Protein AF-A0A533WE68-F1 (afdb_monomer)

Solvent-accessible surface area (backbone atoms only — not comparable to full-atom values): 5763 Å² total; per-residue (Å²): 82,59,66,57,9,50,52,21,48,78,66,69,37,19,30,59,4,29,39,28,11,38,52,33,35,52,53,38,48,34,52,50,15,30,71,80,67,76,41,65,73,85,74,58,80,75,56,46,55,65,62,43,52,89,78,42,56,73,67,58,40,53,51,48,49,56,40,48,55,65,33,57,73,46,42,59,48,38,71,72,43,92,66,80,51,47,68,68,54,15,52,49,28,38,51,35,23,50,52,47,42,53,55,44,56,72,74,47,137

Structure (mmCIF, N/CA/C/O backbone):
data_AF-A0A533WE68-F1
#
_entry.id   AF-A0A533WE68-F1
#
loop_
_atom_site.group_PDB
_atom_site.id
_atom_site.type_symbol
_atom_site.lab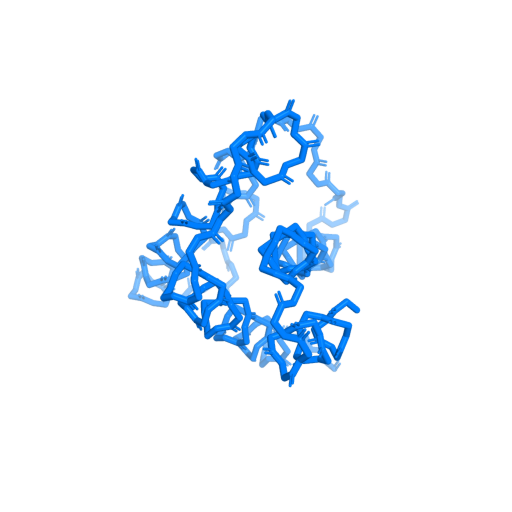el_atom_id
_atom_site.label_alt_id
_atom_site.label_comp_id
_atom_site.label_asym_id
_atom_site.label_entity_id
_atom_site.label_seq_id
_atom_site.pdbx_PDB_ins_code
_atom_site.Cartn_x
_atom_site.Cartn_y
_atom_site.Cartn_z
_atom_site.occupancy
_atom_site.B_iso_or_equiv
_atom_site.au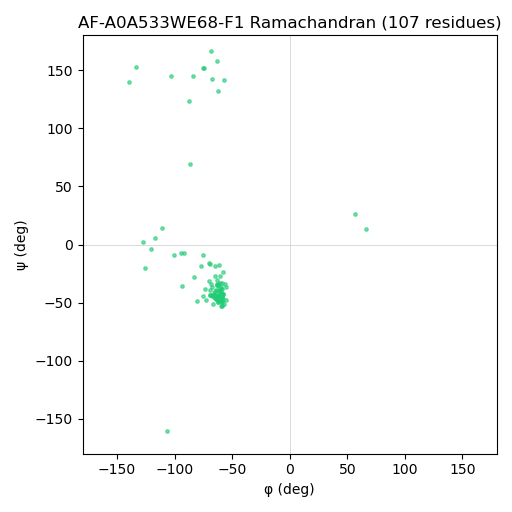th_seq_id
_atom_site.auth_comp_id
_atom_site.auth_asym_id
_atom_site.auth_atom_id
_atom_site.pdbx_PDB_model_num
ATOM 1 N N . MET A 1 1 ? -2.428 -9.066 -2.706 1.00 89.94 1 MET A N 1
ATOM 2 C CA . MET A 1 1 ? -1.672 -7.962 -3.346 1.00 89.94 1 MET A CA 1
ATOM 3 C C . MET A 1 1 ? -0.231 -7.869 -2.848 1.00 89.94 1 MET A C 1
ATOM 5 O O . MET A 1 1 ? 0.652 -7.803 -3.691 1.00 89.94 1 MET A O 1
ATOM 9 N N . LEU A 1 2 ? 0.053 -7.917 -1.535 1.00 97.31 2 LEU A N 1
ATOM 10 C CA . LEU A 1 2 ? 1.442 -7.804 -1.052 1.00 97.31 2 LEU A CA 1
ATOM 11 C C . LEU A 1 2 ? 2.385 -8.898 -1.590 1.00 97.31 2 LEU A C 1
ATOM 13 O O . LEU A 1 2 ? 3.525 -8.599 -1.934 1.00 97.31 2 LEU A O 1
ATOM 17 N N . ASP A 1 3 ? 1.913 -10.139 -1.713 1.00 98.12 3 ASP A N 1
ATOM 18 C CA . ASP A 1 3 ? 2.727 -11.241 -2.252 1.00 98.12 3 ASP A CA 1
ATOM 19 C C . ASP A 1 3 ? 3.037 -11.055 -3.740 1.00 98.12 3 ASP A C 1
ATOM 21 O O . ASP A 1 3 ? 4.156 -11.310 -4.177 1.00 98.12 3 ASP A O 1
ATOM 25 N N . VAL A 1 4 ? 2.081 -10.509 -4.501 1.00 97.88 4 VAL A N 1
ATOM 26 C CA . VAL A 1 4 ? 2.276 -10.131 -5.910 1.00 97.88 4 VAL A CA 1
ATOM 27 C C . VAL A 1 4 ? 3.318 -9.021 -6.020 1.00 97.88 4 VAL A C 1
ATOM 29 O O . VAL A 1 4 ? 4.248 -9.133 -6.815 1.00 97.88 4 VAL A O 1
ATOM 32 N N . ALA A 1 5 ? 3.223 -7.989 -5.175 1.00 98.06 5 ALA A N 1
ATOM 33 C CA . ALA A 1 5 ? 4.224 -6.927 -5.123 1.00 98.06 5 ALA A CA 1
ATOM 34 C C . ALA A 1 5 ? 5.623 -7.484 -4.811 1.00 98.06 5 ALA A C 1
ATOM 36 O O . ALA A 1 5 ? 6.601 -7.110 -5.454 1.00 98.06 5 ALA A O 1
ATOM 37 N N . ARG A 1 6 ? 5.719 -8.424 -3.864 1.00 98.62 6 ARG A N 1
ATOM 38 C CA . ARG A 1 6 ? 6.980 -9.076 -3.485 1.00 98.62 6 ARG A CA 1
ATOM 39 C C . ARG A 1 6 ? 7.569 -9.905 -4.618 1.00 98.62 6 ARG A C 1
ATOM 41 O O . ARG A 1 6 ? 8.755 -9.782 -4.909 1.00 98.62 6 ARG A O 1
ATOM 48 N N . TYR A 1 7 ? 6.742 -10.709 -5.276 1.00 98.50 7 TYR A N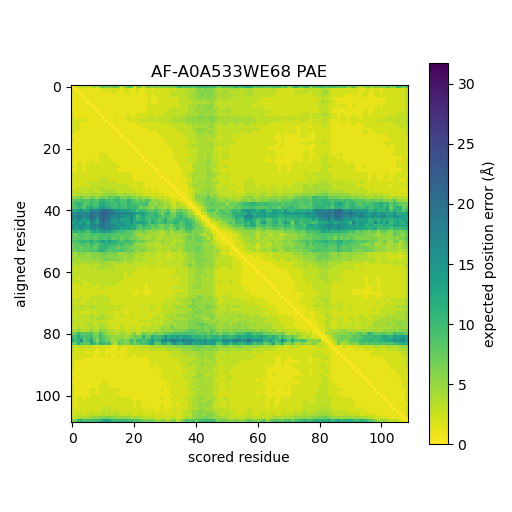 1
ATOM 49 C CA . TYR A 1 7 ? 7.149 -11.469 -6.452 1.00 98.50 7 TYR A CA 1
ATOM 50 C C . TYR A 1 7 ? 7.652 -10.547 -7.572 1.00 98.50 7 TYR A C 1
ATOM 52 O O . TYR A 1 7 ? 8.706 -10.795 -8.158 1.00 98.50 7 TYR A O 1
ATOM 60 N N . ALA A 1 8 ? 6.942 -9.448 -7.831 1.00 97.94 8 ALA A N 1
ATOM 61 C CA . ALA A 1 8 ? 7.313 -8.475 -8.850 1.00 97.94 8 ALA A CA 1
ATOM 62 C C . ALA A 1 8 ? 8.651 -7.776 -8.541 1.00 97.94 8 ALA A C 1
ATOM 64 O O . ALA A 1 8 ? 9.466 -7.617 -9.447 1.00 97.94 8 ALA A O 1
ATOM 65 N N . VAL A 1 9 ? 8.931 -7.432 -7.274 1.00 98.06 9 VAL A N 1
ATOM 66 C CA . VAL A 1 9 ? 10.262 -6.939 -6.860 1.00 98.06 9 VAL A CA 1
ATOM 67 C C . VAL A 1 9 ? 11.342 -7.986 -7.147 1.00 98.06 9 VAL A C 1
ATOM 69 O O . VAL A 1 9 ? 12.343 -7.671 -7.788 1.00 98.06 9 VAL A O 1
ATOM 72 N N . ASN A 1 10 ? 11.121 -9.239 -6.740 1.00 98.12 10 ASN A N 1
ATOM 73 C CA . ASN A 1 10 ? 12.092 -10.328 -6.906 1.00 98.12 10 ASN A CA 1
ATOM 74 C C . ASN A 1 10 ? 12.367 -10.693 -8.375 1.00 98.12 10 ASN A C 1
ATOM 76 O O . ASN A 1 10 ? 13.379 -11.319 -8.672 1.00 98.12 10 ASN A O 1
ATOM 80 N N . THR A 1 11 ? 11.478 -10.304 -9.290 1.00 97.81 11 THR A N 1
ATOM 81 C CA . THR A 1 11 ? 11.586 -10.555 -10.737 1.00 97.81 11 THR A CA 1
ATOM 82 C C . THR A 1 11 ? 11.832 -9.278 -11.549 1.00 97.81 11 THR A C 1
ATOM 84 O O . THR A 1 11 ? 11.681 -9.275 -12.772 1.00 97.81 11 THR A O 1
ATOM 87 N N . SER A 1 12 ? 1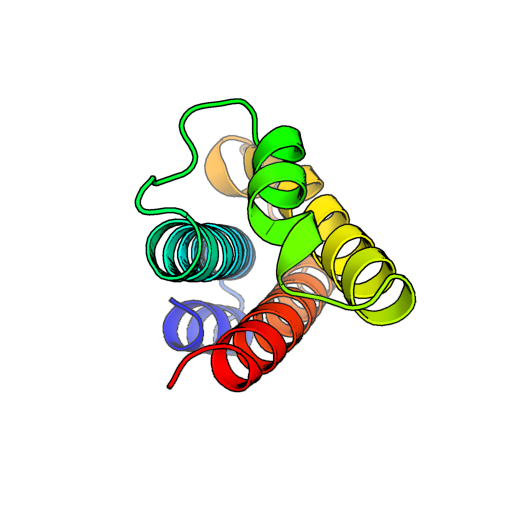2.203 -8.181 -10.877 1.00 96.62 12 SER A N 1
ATOM 88 C CA . SER A 1 12 ? 12.507 -6.875 -11.486 1.00 96.62 12 SER A CA 1
ATOM 89 C C . SER A 1 12 ? 11.369 -6.282 -12.331 1.00 96.62 12 SER A C 1
ATOM 91 O O . SER A 1 12 ? 11.593 -5.469 -13.229 1.00 96.62 12 SER A O 1
ATOM 93 N N . LYS A 1 13 ? 10.118 -6.651 -12.039 1.00 96.88 13 LYS A N 1
ATOM 94 C CA . LYS A 1 13 ? 8.910 -6.077 -12.647 1.00 96.88 13 LYS A CA 1
ATOM 95 C C . LYS A 1 13 ? 8.481 -4.836 -11.865 1.00 96.88 13 LYS A C 1
ATOM 97 O O . LYS A 1 13 ? 7.466 -4.839 -11.173 1.00 96.88 13 LYS A O 1
ATOM 102 N N . ASN A 1 14 ? 9.277 -3.772 -11.960 1.00 96.31 14 ASN A N 1
ATOM 103 C CA . ASN A 1 14 ? 9.174 -2.611 -11.070 1.00 96.31 14 ASN A CA 1
ATOM 104 C C . ASN A 1 14 ? 7.813 -1.891 -11.129 1.00 96.31 14 ASN A C 1
ATOM 106 O O . ASN A 1 14 ? 7.257 -1.601 -10.073 1.00 96.31 14 ASN A O 1
ATOM 110 N N . ASN A 1 15 ? 7.236 -1.651 -12.315 1.00 96.31 15 ASN A N 1
ATOM 111 C CA . ASN A 1 15 ? 5.919 -0.997 -12.431 1.00 96.31 15 ASN A CA 1
ATOM 112 C C . ASN A 1 15 ? 4.835 -1.840 -11.745 1.00 96.31 15 ASN A C 1
ATOM 114 O O . ASN A 1 15 ? 4.097 -1.341 -10.898 1.00 96.31 15 ASN A O 1
ATOM 118 N N . ALA A 1 16 ? 4.813 -3.149 -12.019 1.00 96.00 16 ALA A N 1
ATOM 119 C CA . ALA A 1 16 ? 3.883 -4.080 -11.383 1.00 96.00 16 ALA A CA 1
ATOM 120 C C . ALA A 1 16 ? 4.080 -4.153 -9.859 1.00 96.00 16 ALA A C 1
ATOM 122 O O . ALA A 1 16 ? 3.103 -4.244 -9.115 1.00 96.00 16 ALA A O 1
ATOM 123 N N . ALA A 1 17 ? 5.328 -4.082 -9.384 1.00 97.94 17 ALA A N 1
ATOM 124 C CA . ALA A 1 17 ? 5.648 -4.053 -7.962 1.00 97.94 17 ALA A CA 1
ATOM 125 C C . ALA A 1 17 ? 5.100 -2.798 -7.273 1.00 97.94 17 ALA A C 1
ATOM 127 O O . ALA A 1 17 ? 4.486 -2.906 -6.207 1.00 97.94 17 ALA A O 1
ATOM 128 N N . VAL A 1 18 ? 5.284 -1.623 -7.881 1.00 97.81 18 VAL A N 1
ATOM 129 C CA . VAL A 1 18 ? 4.765 -0.359 -7.346 1.00 97.81 18 VAL A CA 1
ATOM 130 C C . VAL A 1 18 ? 3.238 -0.353 -7.382 1.00 97.81 18 VAL A C 1
ATOM 132 O O . VAL A 1 18 ? 2.628 -0.158 -6.332 1.00 97.81 18 VAL A O 1
ATOM 135 N N . ALA A 1 19 ? 2.617 -0.660 -8.524 1.00 96.38 19 ALA A N 1
ATOM 136 C CA . ALA A 1 19 ? 1.159 -0.690 -8.662 1.00 96.38 19 ALA A CA 1
ATOM 137 C C . ALA A 1 19 ? 0.510 -1.667 -7.663 1.00 96.38 19 ALA A C 1
ATOM 139 O O . ALA A 1 19 ? -0.400 -1.307 -6.914 1.00 96.38 19 ALA A O 1
ATOM 140 N N . SER A 1 20 ? 1.045 -2.887 -7.544 1.00 97.94 20 SER A N 1
ATOM 141 C CA . SER A 1 20 ? 0.547 -3.876 -6.575 1.00 97.94 20 SER A CA 1
ATOM 142 C C . SER A 1 20 ? 0.727 -3.420 -5.122 1.00 97.94 20 SER A C 1
ATOM 144 O O . SER A 1 20 ? -0.109 -3.730 -4.271 1.00 97.94 20 S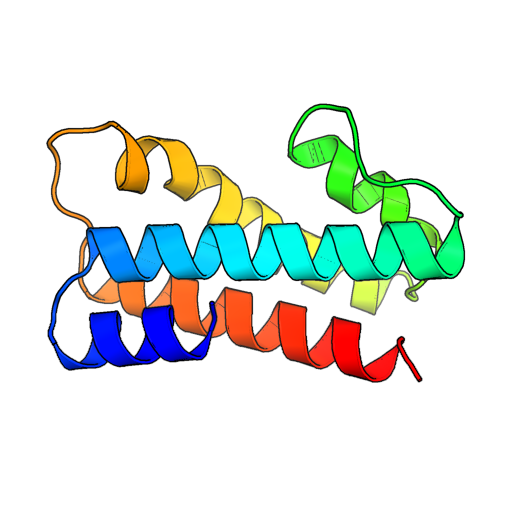ER A O 1
ATOM 146 N N . SER A 1 21 ? 1.797 -2.677 -4.818 1.00 98.44 21 SER A N 1
ATOM 147 C CA . SER A 1 21 ? 2.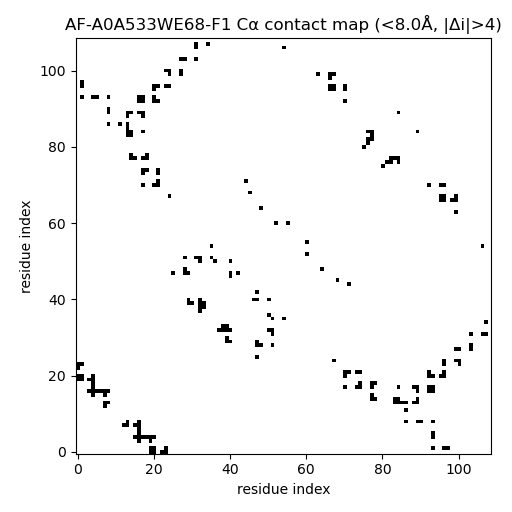031 -2.101 -3.485 1.00 98.44 21 SER A CA 1
ATOM 148 C C . SER A 1 21 ? 1.026 -0.994 -3.164 1.00 98.44 21 SER A C 1
ATOM 150 O O . SER A 1 21 ? 0.470 -0.980 -2.065 1.00 98.44 21 SER A O 1
ATOM 152 N N . VAL A 1 22 ? 0.745 -0.111 -4.128 1.00 96.12 22 VAL A N 1
ATOM 153 C CA . VAL A 1 22 ? -0.272 0.943 -4.008 1.00 96.12 22 VAL A CA 1
ATOM 154 C C . VAL A 1 22 ? -1.645 0.332 -3.748 1.00 96.12 22 VAL A C 1
ATOM 156 O O . VAL A 1 22 ? -2.280 0.655 -2.743 1.00 96.12 22 VAL A O 1
ATOM 159 N N . HIS A 1 23 ? -2.078 -0.615 -4.581 1.00 95.38 23 HIS A N 1
ATOM 160 C CA . HIS A 1 23 ? -3.367 -1.274 -4.385 1.00 95.38 23 HIS A CA 1
ATOM 161 C C . HIS A 1 23 ? -3.432 -2.073 -3.081 1.00 95.38 23 HIS A C 1
ATOM 163 O O . HIS A 1 23 ? -4.478 -2.110 -2.439 1.00 95.38 23 HIS A O 1
ATOM 169 N N . CYS A 1 24 ? -2.328 -2.689 -2.641 1.00 97.25 24 CYS A N 1
ATOM 170 C CA . CYS A 1 24 ? -2.282 -3.332 -1.330 1.00 97.25 24 CYS A CA 1
ATOM 171 C C . CYS A 1 24 ? -2.584 -2.340 -0.200 1.00 97.25 24 CYS A C 1
ATOM 173 O O . CYS A 1 24 ? -3.330 -2.677 0.717 1.00 97.25 24 CYS A O 1
ATOM 175 N N . ALA A 1 25 ? -1.999 -1.143 -0.256 1.00 95.38 25 ALA A N 1
ATOM 176 C CA . ALA A 1 25 ? -2.199 -0.122 0.761 1.00 95.38 25 ALA A CA 1
ATOM 177 C C . ALA A 1 25 ? -3.625 0.448 0.734 1.00 95.38 25 ALA A C 1
ATOM 179 O O . ALA A 1 25 ? -4.241 0.546 1.792 1.00 95.38 25 ALA A O 1
ATOM 180 N N . ILE A 1 26 ? -4.169 0.741 -0.455 1.00 92.31 26 ILE A N 1
ATOM 181 C CA . ILE A 1 26 ? -5.563 1.193 -0.620 1.00 92.31 26 ILE A CA 1
ATOM 182 C C . ILE A 1 26 ? -6.525 0.157 -0.034 1.00 92.31 26 ILE A C 1
ATOM 184 O O . ILE A 1 26 ? -7.337 0.494 0.820 1.00 92.31 26 ILE A O 1
ATOM 188 N N . ASN A 1 27 ? -6.379 -1.116 -0.413 1.00 93.06 27 ASN A N 1
ATOM 189 C CA . ASN A 1 27 ? -7.262 -2.180 0.067 1.00 93.06 27 ASN A CA 1
ATOM 190 C C . ASN A 1 27 ? -7.166 -2.380 1.588 1.00 93.06 27 ASN A C 1
ATOM 192 O O . ASN A 1 27 ? -8.163 -2.705 2.225 1.00 93.06 27 ASN A O 1
ATOM 196 N N . ALA A 1 28 ? -5.979 -2.204 2.178 1.00 93.88 28 ALA A N 1
ATOM 197 C CA . ALA A 1 28 ? -5.802 -2.306 3.624 1.00 93.88 28 ALA A CA 1
ATOM 198 C C . ALA A 1 28 ? -6.517 -1.163 4.366 1.00 93.88 28 ALA A C 1
ATOM 200 O O . ALA A 1 28 ? -7.199 -1.408 5.358 1.00 93.88 28 ALA A O 1
ATOM 201 N N . ILE A 1 29 ? -6.400 0.071 3.872 1.00 91.81 29 ILE A N 1
ATOM 202 C CA . ILE A 1 29 ? -7.100 1.226 4.450 1.00 91.81 29 ILE A CA 1
ATOM 203 C C . ILE A 1 29 ? -8.614 1.087 4.271 1.00 91.81 29 ILE A C 1
ATOM 205 O O . ILE A 1 29 ? -9.348 1.287 5.234 1.00 91.81 29 ILE A O 1
ATOM 209 N N . ASP A 1 30 ? -9.078 0.665 3.092 1.00 89.50 30 ASP A N 1
ATOM 210 C CA . ASP A 1 30 ? -10.499 0.409 2.830 1.00 89.50 30 ASP A CA 1
ATOM 211 C C . ASP A 1 30 ? -11.066 -0.651 3.785 1.00 89.50 30 ASP A C 1
ATOM 213 O O . ASP A 1 30 ? -12.150 -0.462 4.332 1.00 89.50 30 ASP A O 1
ATOM 217 N N . ALA A 1 31 ? -10.329 -1.738 4.041 1.00 91.69 31 ALA A N 1
ATOM 218 C CA . ALA A 1 31 ? -10.746 -2.768 4.994 1.00 91.69 31 ALA A CA 1
ATOM 219 C C . ALA A 1 31 ? -10.901 -2.208 6.416 1.00 91.69 31 ALA A C 1
ATOM 221 O O . ALA A 1 31 ? -11.887 -2.498 7.093 1.00 91.69 31 ALA A O 1
ATOM 222 N N . LEU A 1 32 ? -9.957 -1.370 6.852 1.00 90.31 32 LEU A N 1
ATOM 223 C CA . LEU A 1 32 ? -10.013 -0.723 8.158 1.00 90.31 32 LEU A CA 1
ATOM 224 C C . LEU A 1 32 ? -11.184 0.265 8.260 1.00 90.31 32 LEU A C 1
ATOM 226 O O . LEU A 1 32 ? -11.901 0.267 9.260 1.00 90.31 32 LEU A O 1
ATOM 230 N N . ALA A 1 33 ? -11.403 1.070 7.217 1.00 87.38 33 ALA A N 1
ATOM 231 C CA . ALA A 1 33 ? -12.496 2.033 7.155 1.00 87.38 33 ALA A CA 1
ATOM 232 C C . ALA A 1 33 ? -13.868 1.341 7.200 1.00 87.38 33 ALA A C 1
ATOM 234 O O . ALA A 1 33 ? -14.746 1.745 7.965 1.00 87.38 33 ALA A O 1
ATOM 235 N N . VAL A 1 34 ? -14.035 0.251 6.442 1.00 88.88 34 VAL A N 1
ATOM 236 C CA . VAL A 1 34 ? -15.259 -0.561 6.470 1.00 88.88 34 VAL A CA 1
ATOM 237 C C . VAL A 1 34 ? -15.477 -1.165 7.854 1.00 88.88 34 VAL A C 1
ATOM 239 O O . VAL A 1 34 ? -16.591 -1.089 8.366 1.00 88.88 34 VAL A O 1
ATOM 242 N N . PHE A 1 35 ? -14.434 -1.723 8.475 1.00 89.12 35 PHE A N 1
ATOM 243 C CA . PHE A 1 35 ? -14.547 -2.368 9.783 1.00 89.12 35 PHE A CA 1
ATOM 244 C C . PHE A 1 35 ? -14.965 -1.394 10.894 1.00 89.12 35 PHE A C 1
ATOM 246 O O . PHE A 1 35 ? -15.892 -1.687 11.644 1.00 89.12 35 PHE A O 1
ATOM 253 N N . TYR A 1 36 ? -14.322 -0.227 10.989 1.00 83.75 36 TYR A N 1
ATOM 254 C CA . TYR A 1 36 ? -14.593 0.729 12.068 1.00 83.75 36 TYR A CA 1
ATOM 255 C C . TYR A 1 36 ? -15.796 1.643 11.808 1.00 83.75 36 TYR A C 1
ATOM 257 O O . TYR A 1 36 ? -16.424 2.101 12.762 1.00 83.75 36 TYR A O 1
ATOM 265 N N . PHE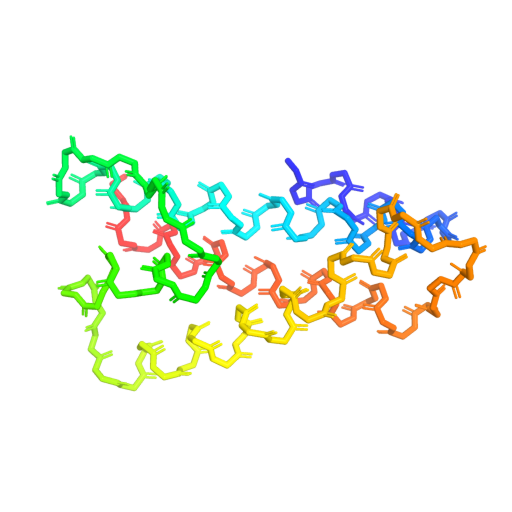 A 1 37 ? -16.117 1.935 10.544 1.00 80.50 37 PHE A N 1
ATOM 266 C CA . PHE A 1 37 ? -17.070 2.998 10.199 1.00 80.50 37 PHE A CA 1
ATOM 267 C C . PHE A 1 37 ? -18.195 2.552 9.260 1.00 80.50 37 PHE A C 1
ATOM 269 O O . PHE A 1 37 ? -19.013 3.379 8.859 1.00 80.50 37 PHE A O 1
ATOM 276 N N . GLY A 1 38 ? -18.248 1.268 8.886 1.00 81.19 38 GLY A N 1
ATOM 277 C CA . GLY A 1 38 ? -19.324 0.699 8.067 1.00 81.19 38 GLY A CA 1
ATOM 278 C C . GLY A 1 38 ? -19.382 1.235 6.635 1.00 81.19 38 GLY A C 1
ATOM 279 O O . GLY A 1 38 ? -20.376 1.033 5.940 1.00 81.19 38 GLY A O 1
ATOM 280 N N . ARG A 1 39 ? -18.338 1.932 6.175 1.00 75.12 39 ARG A N 1
ATOM 281 C CA . ARG A 1 39 ? -18.274 2.520 4.836 1.00 75.12 39 ARG A CA 1
ATOM 282 C C . ARG A 1 39 ? -16.889 2.361 4.233 1.00 75.12 39 ARG A C 1
ATOM 284 O O . ARG A 1 39 ? -15.881 2.546 4.909 1.00 75.12 39 ARG A O 1
ATOM 291 N N . ARG A 1 40 ? -16.856 2.047 2.939 1.00 72.06 40 ARG A N 1
ATOM 292 C CA . ARG A 1 40 ? -15.631 2.137 2.142 1.00 72.06 40 ARG A CA 1
ATOM 293 C C . ARG A 1 40 ? -15.339 3.601 1.855 1.00 72.06 40 ARG A C 1
ATOM 295 O O . ARG A 1 40 ? -16.263 4.411 1.754 1.00 72.06 40 ARG A O 1
ATOM 302 N N . HIS A 1 41 ? -14.068 3.923 1.670 1.00 68.44 41 HIS A N 1
ATOM 303 C CA . HIS A 1 41 ? -13.704 5.219 1.137 1.00 68.44 41 HIS A CA 1
ATOM 304 C C . HIS A 1 41 ? -14.264 5.414 -0.285 1.00 68.44 41 HIS A C 1
ATOM 306 O O . HIS A 1 41 ? -14.150 4.528 -1.137 1.00 68.44 41 HIS A O 1
ATOM 312 N N . ALA A 1 42 ? -14.891 6.565 -0.535 1.00 61.56 42 ALA A N 1
ATOM 313 C CA . ALA A 1 42 ? -15.527 6.900 -1.816 1.00 61.56 42 ALA A CA 1
ATOM 314 C C . ALA A 1 42 ? -14.952 8.167 -2.483 1.00 61.56 42 ALA A C 1
ATOM 316 O O . ALA A 1 42 ? -15.358 8.490 -3.596 1.00 61.56 42 ALA A O 1
ATOM 317 N N . GLY A 1 43 ? -14.026 8.869 -1.821 1.00 66.12 43 GLY A N 1
ATOM 318 C CA . GLY A 1 43 ? -13.458 10.143 -2.278 1.00 66.12 43 GLY A CA 1
ATOM 319 C C . GLY A 1 43 ? -12.018 10.058 -2.799 1.00 66.12 43 GLY A C 1
ATOM 320 O O . GLY A 1 43 ? -11.524 8.982 -3.151 1.00 66.12 43 GLY A O 1
ATOM 321 N N . GLY A 1 44 ? -11.317 11.195 -2.848 1.00 63.28 44 GLY A N 1
ATOM 322 C CA . GLY A 1 44 ? -9.931 11.280 -3.333 1.00 63.28 44 GLY A CA 1
ATOM 323 C C . GLY A 1 44 ? -8.941 10.487 -2.471 1.00 63.28 44 GLY A C 1
ATOM 324 O O . GLY A 1 44 ? -9.212 10.206 -1.310 1.00 63.28 44 GLY A O 1
ATOM 325 N N . HIS A 1 45 ? -7.776 10.103 -3.003 1.00 64.25 45 HIS A N 1
ATOM 326 C CA . HIS A 1 45 ? -6.829 9.252 -2.263 1.00 64.25 45 HIS A CA 1
ATOM 327 C C . HIS A 1 45 ? -6.407 9.827 -0.901 1.00 64.25 45 HIS A C 1
ATOM 329 O O . HIS A 1 45 ? -6.231 9.062 0.038 1.00 64.25 45 HIS A O 1
ATOM 335 N N . GLU A 1 46 ? -6.298 11.148 -0.762 1.00 62.25 46 GLU A N 1
ATOM 336 C CA . GLU A 1 46 ? -5.921 11.792 0.504 1.00 62.25 46 GLU A CA 1
ATOM 337 C C . GLU A 1 46 ? -6.999 11.659 1.591 1.00 62.25 46 GLU A C 1
ATOM 339 O O . GLU A 1 46 ? -6.677 11.432 2.755 1.00 62.25 46 GLU A O 1
ATOM 344 N N . GLU A 1 47 ? -8.274 11.662 1.203 1.00 67.38 47 GLU A N 1
ATOM 345 C CA . GLU A 1 47 ? -9.411 11.498 2.117 1.00 67.38 47 GLU A CA 1
ATOM 346 C C . GLU A 1 47 ? -9.509 10.069 2.697 1.00 67.38 47 GLU A C 1
ATOM 348 O O . GLU A 1 47 ? -10.160 9.850 3.721 1.00 67.38 47 GLU A O 1
ATOM 353 N N . ALA A 1 48 ? -8.828 9.084 2.092 1.00 72.56 48 ALA A N 1
ATOM 354 C CA . ALA A 1 48 ? -8.802 7.707 2.594 1.00 72.56 48 ALA A CA 1
ATOM 355 C C . ALA A 1 48 ? -8.158 7.613 3.988 1.00 72.56 48 ALA A C 1
ATOM 357 O O . ALA A 1 48 ? -8.521 6.751 4.788 1.00 72.56 48 ALA A O 1
ATOM 358 N N . LEU A 1 49 ? -7.205 8.502 4.292 1.00 79.00 49 LEU A N 1
ATOM 359 C CA . LEU A 1 49 ? -6.570 8.564 5.608 1.00 79.00 49 LEU A CA 1
ATOM 360 C C . LEU A 1 49 ? -7.506 9.168 6.655 1.00 79.00 49 LEU A C 1
ATOM 362 O O . LEU A 1 49 ? -7.560 8.671 7.778 1.00 79.00 49 LEU A O 1
ATOM 366 N N . ASP A 1 50 ? -8.290 10.183 6.299 1.00 77.75 50 ASP A N 1
ATOM 367 C CA . ASP A 1 50 ? -9.247 10.787 7.231 1.00 77.75 50 ASP A CA 1
ATOM 368 C C . ASP A 1 50 ? -10.297 9.775 7.691 1.00 77.75 50 ASP A C 1
ATOM 370 O O . ASP A 1 50 ? -10.675 9.756 8.866 1.00 77.75 50 ASP A O 1
ATOM 374 N N . ALA A 1 51 ? -10.680 8.855 6.801 1.00 75.94 51 ALA A N 1
ATOM 375 C CA . ALA A 1 51 ? -11.580 7.756 7.121 1.00 75.94 51 ALA A CA 1
ATOM 376 C C . ALA A 1 51 ? -11.041 6.808 8.205 1.00 75.94 51 ALA A C 1
ATOM 378 O O . ALA A 1 51 ? -11.837 6.077 8.779 1.00 75.94 51 ALA A O 1
ATOM 379 N N . ILE A 1 52 ? -9.737 6.807 8.508 1.00 81.44 52 ILE A N 1
ATOM 380 C CA . ILE A 1 52 ? -9.120 5.920 9.511 1.00 81.44 52 ILE A CA 1
ATOM 381 C C . ILE A 1 52 ? -8.486 6.664 10.693 1.00 81.44 52 ILE A C 1
ATOM 383 O O . ILE A 1 52 ? -7.879 6.028 11.555 1.00 81.44 52 ILE A O 1
ATOM 387 N N . ARG A 1 53 ? -8.640 7.994 10.785 1.00 82.69 53 ARG A N 1
ATOM 388 C CA . ARG A 1 53 ? -8.024 8.816 11.844 1.00 82.69 53 ARG A CA 1
ATOM 389 C C . ARG A 1 53 ? -8.385 8.348 13.259 1.00 82.69 53 ARG A C 1
ATOM 391 O O . ARG A 1 53 ? -7.534 8.372 14.135 1.00 82.69 53 ARG A O 1
ATOM 398 N N . GLY A 1 54 ? -9.616 7.883 13.476 1.00 83.62 54 GLY A N 1
ATOM 399 C CA . GLY A 1 54 ? -10.074 7.387 14.781 1.00 83.62 54 GLY A CA 1
ATOM 400 C C . GLY A 1 54 ? -9.559 5.996 15.180 1.00 83.62 54 GLY A C 1
ATOM 401 O O . GLY A 1 54 ? -9.779 5.584 16.313 1.00 83.62 54 GLY A O 1
ATOM 402 N N . ALA A 1 55 ? -8.894 5.264 14.278 1.00 87.19 55 ALA A N 1
ATOM 403 C CA . ALA A 1 55 ? -8.412 3.900 14.531 1.00 87.19 55 ALA A CA 1
ATOM 404 C C . ALA A 1 55 ? -6.971 3.841 15.084 1.00 87.19 55 ALA A C 1
ATOM 406 O O . ALA A 1 55 ? -6.485 2.770 15.457 1.00 87.19 55 ALA A O 1
ATOM 407 N N . PHE A 1 56 ? -6.274 4.978 15.125 1.00 90.25 56 PHE A N 1
ATOM 408 C CA . PHE A 1 56 ? -4.864 5.083 15.490 1.00 90.25 56 PHE A CA 1
ATOM 409 C C . PHE A 1 56 ? -4.644 6.221 16.481 1.00 90.25 56 PHE A C 1
ATOM 411 O O . PHE A 1 56 ? -5.370 7.215 16.461 1.00 90.25 56 PHE A O 1
ATOM 418 N N . ASP A 1 57 ? -3.607 6.104 17.313 1.00 93.38 57 ASP A N 1
ATOM 419 C CA . ASP A 1 57 ? -3.102 7.285 18.006 1.00 93.38 57 ASP A CA 1
ATOM 420 C C . ASP A 1 57 ? -2.435 8.258 17.017 1.00 93.38 57 ASP A C 1
ATOM 422 O O . ASP A 1 57 ? -2.140 7.935 15.864 1.00 93.38 57 ASP A O 1
ATOM 426 N N . GLU A 1 58 ? -2.188 9.482 17.469 1.00 91.56 58 GLU A N 1
ATOM 427 C CA . GLU A 1 58 ? -1.664 10.553 16.625 1.00 91.56 58 GLU A CA 1
ATOM 428 C C . GLU A 1 58 ? -0.275 10.225 16.019 1.00 91.56 58 GLU A C 1
ATOM 430 O O . GLU A 1 58 ? 0.027 10.617 14.890 1.00 91.56 58 GLU A O 1
ATOM 435 N N . ASN A 1 59 ? 0.583 9.476 16.721 1.00 93.56 59 ASN A N 1
ATOM 436 C CA . ASN A 1 59 ? 1.890 9.070 16.193 1.00 93.56 59 ASN A CA 1
ATOM 437 C C . ASN A 1 59 ? 1.753 7.952 15.158 1.00 93.56 59 ASN A C 1
ATOM 439 O O . ASN A 1 59 ? 2.383 7.999 14.096 1.00 93.56 59 ASN A O 1
ATOM 443 N N . GLU A 1 60 ? 0.926 6.954 15.457 1.00 92.56 60 GLU A N 1
ATOM 444 C CA . GLU A 1 60 ? 0.600 5.863 14.549 1.00 92.56 60 GLU A CA 1
ATOM 445 C C . GLU A 1 60 ? -0.011 6.388 13.249 1.00 92.56 60 GLU A C 1
ATOM 447 O O . GLU A 1 60 ? 0.411 5.962 12.166 1.00 92.56 60 GLU A O 1
ATOM 452 N N . PHE A 1 61 ? -0.944 7.338 13.369 1.00 92.31 61 PHE A N 1
ATOM 453 C CA . PHE A 1 61 ? -1.620 7.996 12.261 1.00 92.31 61 PHE A CA 1
ATOM 454 C C . PHE A 1 61 ? -0.640 8.774 11.384 1.00 92.31 61 PHE A C 1
ATOM 456 O O . PHE A 1 61 ? -0.617 8.575 10.170 1.00 92.31 61 PHE A O 1
ATOM 463 N N . ARG A 1 62 ? 0.230 9.605 11.974 1.00 92.38 62 ARG A N 1
ATOM 464 C CA . ARG A 1 62 ? 1.241 10.354 11.207 1.00 92.38 62 ARG A CA 1
ATOM 465 C C . ARG A 1 62 ? 2.187 9.448 10.430 1.00 92.38 62 ARG A C 1
ATOM 467 O O . ARG A 1 62 ? 2.517 9.747 9.281 1.00 92.38 62 ARG A O 1
ATOM 474 N N . ASP A 1 63 ? 2.626 8.342 11.026 1.00 93.12 63 ASP A N 1
ATOM 475 C CA . ASP A 1 63 ? 3.456 7.381 10.300 1.00 93.12 63 ASP A CA 1
ATOM 476 C C . ASP A 1 63 ? 2.663 6.692 9.180 1.00 93.12 63 ASP A C 1
ATOM 478 O O . ASP A 1 63 ? 3.158 6.623 8.056 1.00 93.12 63 ASP A O 1
ATOM 482 N N . MET A 1 64 ? 1.420 6.265 9.435 1.00 93.31 64 MET A N 1
ATOM 483 C CA . MET A 1 64 ? 0.532 5.708 8.403 1.00 93.31 64 MET A CA 1
ATOM 484 C C . MET A 1 64 ? 0.352 6.671 7.227 1.00 93.31 64 MET A C 1
ATOM 486 O O . MET A 1 64 ? 0.557 6.273 6.078 1.00 93.31 64 MET A O 1
ATOM 490 N N . ALA A 1 65 ? 0.066 7.942 7.512 1.00 92.19 65 ALA A N 1
ATOM 491 C CA . ALA A 1 65 ? -0.076 8.989 6.512 1.00 92.19 65 ALA A CA 1
ATOM 492 C C . ALA A 1 65 ? 1.206 9.152 5.687 1.00 92.19 65 ALA A C 1
ATOM 494 O O . ALA A 1 65 ? 1.173 9.086 4.461 1.00 92.19 65 ALA A O 1
ATOM 495 N N . LYS A 1 66 ? 2.370 9.236 6.344 1.00 94.00 66 LYS A N 1
ATOM 496 C CA . LYS A 1 66 ? 3.670 9.318 5.663 1.00 94.00 66 LYS A CA 1
ATOM 497 C C . LYS A 1 66 ? 3.941 8.118 4.754 1.00 94.00 66 LYS A C 1
ATOM 499 O O . LYS A 1 66 ? 4.493 8.287 3.661 1.00 94.00 66 LYS A O 1
ATOM 504 N N . GLN A 1 67 ? 3.623 6.899 5.198 1.00 95.50 67 GLN A N 1
ATOM 505 C CA . GLN A 1 67 ? 3.804 5.711 4.364 1.00 95.50 67 GLN A CA 1
ATOM 506 C C . GLN A 1 67 ? 2.862 5.755 3.152 1.00 95.50 67 GLN A C 1
ATOM 508 O O . GLN A 1 67 ? 3.314 5.497 2.035 1.00 95.50 67 GLN A O 1
ATOM 513 N N . PHE A 1 68 ? 1.591 6.102 3.369 1.00 94.31 68 PHE A N 1
ATOM 514 C CA . PHE A 1 68 ? 0.545 6.061 2.352 1.00 94.31 68 PHE A CA 1
ATOM 515 C C . PHE A 1 68 ? 0.677 7.169 1.304 1.00 94.31 68 PHE A C 1
ATOM 517 O O . PHE A 1 68 ? 0.683 6.864 0.114 1.00 94.31 68 PHE A O 1
ATOM 524 N N . SER A 1 69 ? 0.888 8.426 1.707 1.00 91.81 69 SER A N 1
ATOM 525 C CA . SER A 1 69 ? 1.092 9.540 0.767 1.00 91.81 69 SER A CA 1
ATOM 526 C C . SER A 1 69 ? 2.295 9.294 -0.149 1.00 91.81 69 SER A C 1
ATOM 528 O O . SER A 1 69 ? 2.230 9.555 -1.347 1.00 91.81 69 SER A O 1
ATOM 530 N N . GLY A 1 70 ? 3.371 8.700 0.385 1.00 92.19 70 GLY A N 1
ATOM 531 C CA . GLY A 1 70 ? 4.536 8.316 -0.416 1.00 92.19 70 GLY A CA 1
ATOM 532 C C . GLY A 1 70 ? 4.255 7.220 -1.454 1.00 92.19 70 GLY A C 1
ATOM 533 O O . GLY A 1 70 ? 4.942 7.170 -2.467 1.00 92.19 70 GLY A O 1
ATOM 534 N N . LEU A 1 71 ? 3.261 6.354 -1.227 1.00 93.12 71 LEU A N 1
ATOM 535 C CA . LEU A 1 71 ? 2.820 5.357 -2.209 1.00 93.12 71 LEU A CA 1
ATOM 536 C C . LEU A 1 71 ? 1.893 5.968 -3.255 1.00 93.12 71 LEU A C 1
ATOM 538 O O . LEU A 1 71 ? 2.096 5.765 -4.448 1.00 93.12 71 LEU A O 1
ATOM 542 N N . ILE A 1 72 ? 0.884 6.712 -2.806 1.00 91.25 72 ILE A N 1
ATOM 543 C CA . ILE A 1 72 ? -0.125 7.309 -3.684 1.00 91.25 72 ILE A CA 1
ATOM 544 C C . ILE A 1 72 ? 0.507 8.259 -4.698 1.00 91.25 72 ILE A C 1
ATOM 546 O O . ILE A 1 72 ? 0.101 8.247 -5.858 1.00 91.25 72 ILE A O 1
ATOM 550 N N . GLY A 1 73 ? 1.550 8.998 -4.309 1.00 91.00 73 GLY A N 1
ATOM 551 C CA . GLY A 1 73 ? 2.293 9.855 -5.234 1.00 91.00 73 GLY A CA 1
ATOM 552 C C . GLY A 1 73 ? 2.907 9.114 -6.431 1.00 91.00 73 GLY A C 1
ATOM 553 O O . GLY A 1 73 ? 3.116 9.725 -7.470 1.00 91.00 73 GLY A O 1
ATOM 554 N N . LEU A 1 74 ? 3.148 7.801 -6.323 1.00 92.62 74 LEU A N 1
ATOM 555 C CA . LEU A 1 74 ? 3.724 6.977 -7.395 1.00 92.62 74 LEU A CA 1
ATOM 556 C C . LEU A 1 74 ? 2.669 6.267 -8.252 1.00 92.62 74 LEU A C 1
ATOM 558 O O . LEU A 1 74 ? 3.017 5.635 -9.247 1.00 92.62 74 LEU A O 1
ATOM 562 N N . LYS A 1 75 ? 1.389 6.326 -7.867 1.00 90.00 75 LYS A N 1
ATOM 563 C CA . LYS A 1 75 ? 0.321 5.546 -8.505 1.00 90.00 75 LYS A CA 1
ATOM 564 C C . LYS A 1 75 ? 0.207 5.848 -9.997 1.00 90.00 75 LYS A C 1
ATOM 566 O O . LYS A 1 75 ? 0.237 4.933 -10.813 1.00 90.00 75 LYS A O 1
ATOM 571 N N . ASN A 1 76 ? 0.097 7.131 -10.342 1.00 89.38 76 ASN A N 1
ATOM 572 C CA . ASN A 1 76 ? -0.129 7.543 -11.725 1.00 89.38 76 ASN A CA 1
ATOM 573 C C . ASN A 1 76 ? 1.054 7.180 -12.631 1.00 89.38 76 ASN A C 1
ATOM 575 O O . ASN A 1 76 ? 0.844 6.736 -13.757 1.00 89.38 76 ASN A O 1
ATOM 579 N N . GLU A 1 77 ? 2.278 7.342 -12.123 1.00 91.75 77 GLU A N 1
ATOM 580 C CA . GLU A 1 77 ? 3.507 6.965 -12.825 1.00 91.75 77 GLU A CA 1
ATOM 581 C C . GLU A 1 77 ? 3.539 5.456 -13.089 1.00 91.75 77 GLU A C 1
ATOM 583 O O . GLU A 1 77 ? 3.703 5.031 -14.227 1.00 91.75 77 GLU A O 1
ATOM 588 N N . ALA A 1 78 ? 3.275 4.640 -12.066 1.00 91.56 78 ALA A N 1
ATOM 589 C CA . ALA A 1 78 ? 3.343 3.188 -12.182 1.00 91.56 78 ALA A CA 1
ATOM 590 C C . ALA A 1 78 ? 2.235 2.562 -13.051 1.00 91.56 78 ALA A C 1
ATOM 592 O O . ALA A 1 78 ? 2.468 1.506 -13.641 1.00 91.56 78 ALA A O 1
ATOM 593 N N . GLU A 1 79 ? 1.039 3.161 -13.091 1.00 90.06 79 GLU A N 1
ATOM 594 C CA . GLU A 1 79 ? -0.127 2.613 -13.802 1.00 90.06 79 GLU A CA 1
ATOM 595 C C . GLU A 1 79 ? -0.281 3.134 -15.237 1.00 90.06 79 GLU A C 1
ATOM 597 O O . GLU A 1 79 ? -0.725 2.379 -16.101 1.00 90.06 79 GLU A O 1
ATOM 602 N N . TYR A 1 80 ? 0.053 4.403 -15.501 1.00 88.06 80 TYR A N 1
ATOM 603 C CA . TYR A 1 80 ? -0.338 5.064 -16.755 1.00 88.06 80 TYR A CA 1
ATOM 604 C C . TYR A 1 80 ? 0.817 5.681 -17.534 1.00 88.06 80 TYR A C 1
ATOM 606 O O . TYR A 1 80 ? 0.650 5.947 -18.725 1.00 88.06 80 TYR A O 1
ATOM 614 N N . GLN A 1 81 ? 1.959 5.953 -16.899 1.00 85.88 81 GLN A N 1
ATOM 615 C CA . GLN A 1 81 ? 3.080 6.555 -17.613 1.00 85.88 81 GLN A CA 1
ATOM 616 C C . GLN A 1 81 ? 3.903 5.477 -18.333 1.00 85.88 81 GLN A C 1
ATOM 618 O O . GLN A 1 81 ? 4.049 4.362 -17.828 1.00 85.88 81 GLN A O 1
ATOM 623 N N . PRO A 1 82 ? 4.447 5.791 -19.522 1.00 75.31 82 PRO A N 1
ATOM 624 C CA . PRO A 1 82 ? 5.303 4.868 -20.266 1.00 75.31 82 PRO A CA 1
ATOM 625 C C . PRO A 1 82 ? 6.668 4.656 -19.590 1.00 75.31 82 PRO A C 1
ATOM 627 O O . PRO A 1 82 ? 7.377 3.706 -19.927 1.00 75.31 82 PRO A O 1
ATOM 630 N N . ASP A 1 83 ? 7.034 5.528 -18.647 1.00 80.00 83 ASP A N 1
ATOM 631 C CA . ASP A 1 83 ? 8.297 5.466 -17.923 1.00 80.00 83 ASP A CA 1
ATOM 632 C C . ASP A 1 83 ? 8.377 4.234 -17.006 1.00 80.00 83 ASP A C 1
ATOM 634 O O . ASP A 1 83 ? 7.409 3.787 -16.381 1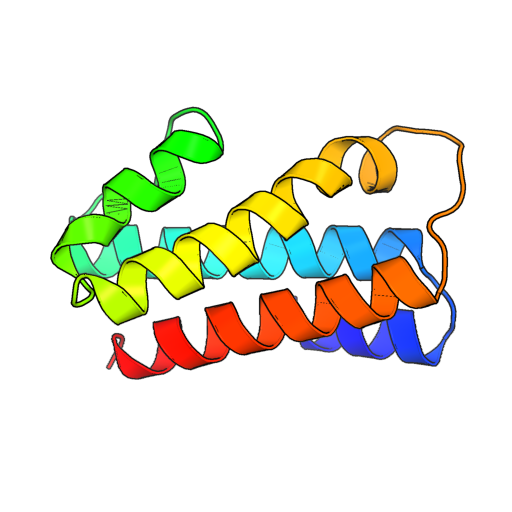.00 80.00 83 ASP A O 1
ATOM 638 N N . LEU A 1 84 ? 9.575 3.652 -16.927 1.00 87.38 84 LEU A N 1
ATOM 639 C CA . LEU A 1 84 ? 9.833 2.496 -16.075 1.00 87.38 84 LEU A CA 1
ATOM 640 C C . LEU A 1 84 ? 10.226 2.942 -14.665 1.00 87.38 84 LEU A C 1
ATOM 642 O O . LEU A 1 84 ? 11.239 3.615 -14.465 1.00 87.38 84 LEU A O 1
ATOM 646 N N . MET A 1 85 ? 9.478 2.458 -13.675 1.00 95.88 85 MET A N 1
ATOM 647 C CA . MET A 1 85 ? 9.806 2.605 -12.263 1.00 95.88 85 MET A CA 1
ATOM 648 C C . MET A 1 85 ? 11.191 2.014 -11.974 1.00 95.88 85 MET A C 1
ATOM 650 O O . MET A 1 85 ? 11.566 0.936 -12.453 1.00 95.88 85 MET A O 1
ATOM 654 N N . LYS A 1 86 ? 11.951 2.682 -11.107 1.00 96.88 86 LYS A N 1
ATOM 655 C CA . LYS A 1 86 ? 1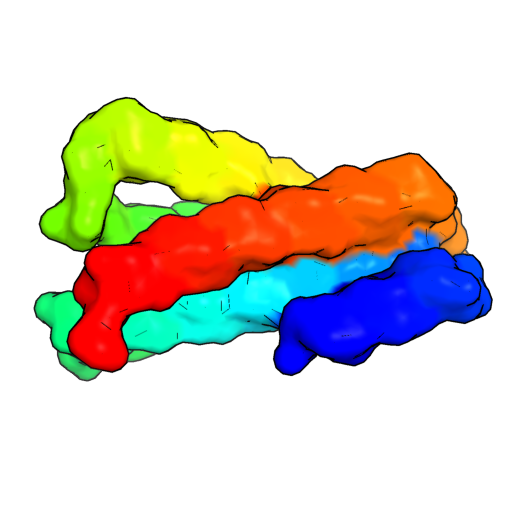3.263 2.208 -10.654 1.00 96.88 86 LYS A CA 1
ATOM 656 C C . LYS A 1 86 ? 13.113 1.074 -9.640 1.00 96.88 86 LYS A C 1
ATOM 658 O O . LYS A 1 86 ? 12.170 1.039 -8.848 1.00 96.88 86 LYS A O 1
ATOM 663 N N . ALA A 1 87 ? 14.111 0.192 -9.574 1.00 97.25 87 ALA A N 1
ATOM 664 C CA . ALA A 1 87 ? 14.153 -0.892 -8.583 1.00 97.25 87 ALA A CA 1
ATOM 665 C C . ALA A 1 87 ? 14.113 -0.369 -7.131 1.00 97.25 87 ALA A C 1
ATOM 667 O O . ALA A 1 87 ? 13.515 -0.990 -6.248 1.00 97.25 87 ALA A O 1
ATOM 668 N N . SER A 1 88 ? 14.703 0.806 -6.885 1.00 97.31 88 SER A N 1
ATOM 669 C CA . SER A 1 88 ? 14.645 1.491 -5.590 1.00 97.31 88 SER A CA 1
ATOM 670 C C . SER A 1 88 ? 13.227 1.947 -5.232 1.00 97.31 88 SER A C 1
ATOM 672 O O . SER A 1 88 ? 12.806 1.741 -4.094 1.00 97.31 88 SER A O 1
ATOM 674 N N . GLN A 1 89 ? 12.472 2.493 -6.194 1.00 97.69 89 GLN A N 1
ATOM 675 C CA . GLN A 1 89 ? 11.063 2.863 -6.011 1.00 97.69 89 GLN A CA 1
ATOM 676 C C . GLN A 1 89 ? 10.205 1.620 -5.747 1.00 97.69 89 GLN A C 1
ATOM 678 O O . GLN A 1 89 ? 9.406 1.621 -4.816 1.00 97.69 89 GLN A O 1
ATOM 683 N N . ALA A 1 90 ? 10.420 0.529 -6.491 1.00 97.88 90 ALA A N 1
ATOM 684 C CA . ALA A 1 90 ? 9.717 -0.738 -6.275 1.00 97.88 90 ALA A CA 1
ATOM 685 C C . ALA A 1 90 ? 9.963 -1.317 -4.869 1.00 97.88 90 ALA A C 1
ATOM 687 O O . ALA A 1 90 ? 9.028 -1.724 -4.176 1.00 97.88 90 ALA A O 1
ATOM 688 N N . SER A 1 91 ? 11.218 -1.298 -4.414 1.00 98.25 91 SER A N 1
ATOM 689 C CA . SER A 1 91 ? 11.604 -1.802 -3.091 1.00 98.25 91 SER A CA 1
ATOM 690 C C . SER A 1 91 ? 11.082 -0.921 -1.948 1.00 98.25 91 SER A C 1
ATOM 692 O O . SER A 1 91 ? 10.656 -1.434 -0.909 1.00 98.25 91 SER A O 1
ATOM 694 N N . ASP A 1 92 ? 11.095 0.407 -2.117 1.00 98.38 92 ASP A N 1
ATOM 695 C CA . ASP A 1 92 ? 10.483 1.342 -1.164 1.00 98.38 92 ASP A CA 1
ATOM 696 C C . ASP A 1 92 ? 8.964 1.156 -1.097 1.00 98.38 92 ASP A C 1
ATOM 698 O O . ASP A 1 92 ? 8.415 1.034 -0.001 1.00 98.38 92 ASP A O 1
ATOM 702 N N . ALA A 1 93 ? 8.296 1.032 -2.246 1.00 98.31 93 ALA A N 1
ATOM 703 C CA . ALA A 1 93 ? 6.856 0.822 -2.316 1.00 98.31 93 ALA A CA 1
ATOM 704 C C . ALA A 1 93 ? 6.430 -0.463 -1.583 1.00 98.31 93 ALA A C 1
ATOM 706 O O . ALA A 1 93 ? 5.559 -0.417 -0.710 1.00 98.31 93 ALA A O 1
ATOM 707 N N . LEU A 1 94 ? 7.110 -1.588 -1.839 1.00 98.62 94 LEU A N 1
ATOM 708 C CA . LEU A 1 94 ? 6.844 -2.851 -1.144 1.00 98.62 94 LEU A CA 1
ATOM 709 C C . LEU A 1 94 ? 7.011 -2.713 0.376 1.00 98.62 94 LEU A C 1
ATOM 711 O O . LEU A 1 94 ? 6.199 -3.233 1.149 1.00 98.62 94 LEU A O 1
ATOM 715 N N . ARG A 1 95 ? 8.057 -2.009 0.824 1.00 98.50 95 ARG A N 1
ATOM 716 C CA . ARG A 1 95 ? 8.314 -1.777 2.250 1.00 98.50 95 ARG A CA 1
ATOM 717 C C . ARG A 1 95 ? 7.208 -0.937 2.889 1.00 98.50 95 ARG A C 1
ATOM 719 O O . ARG A 1 95 ? 6.725 -1.305 3.960 1.00 98.50 95 ARG A O 1
ATOM 726 N N . ARG A 1 96 ? 6.797 0.161 2.250 1.00 98.38 96 ARG A N 1
ATOM 727 C CA . ARG A 1 96 ? 5.705 1.030 2.727 1.00 98.38 96 ARG A CA 1
ATOM 728 C C . ARG A 1 96 ? 4.391 0.262 2.823 1.00 98.38 96 ARG A C 1
ATOM 730 O O . ARG A 1 96 ? 3.763 0.272 3.879 1.00 98.38 96 ARG A O 1
ATOM 737 N N . ALA A 1 97 ? 4.031 -0.477 1.773 1.00 98.31 97 ALA A N 1
ATOM 738 C CA . ALA A 1 97 ? 2.813 -1.284 1.741 1.00 98.31 97 ALA A CA 1
ATOM 739 C C . ALA A 1 97 ? 2.826 -2.385 2.813 1.00 98.31 97 ALA A C 1
ATOM 741 O O . ALA A 1 97 ? 1.821 -2.602 3.485 1.00 98.31 97 ALA A O 1
ATOM 742 N N . SER A 1 98 ? 3.980 -3.027 3.038 1.00 98.31 98 SER A N 1
ATOM 743 C CA . SER A 1 98 ? 4.146 -4.018 4.112 1.00 98.31 98 SER A CA 1
ATOM 744 C C . SER A 1 98 ? 3.913 -3.406 5.499 1.00 98.31 98 SER A C 1
ATOM 746 O O . SER A 1 98 ? 3.241 -4.014 6.329 1.00 98.31 98 SER A O 1
ATOM 748 N N . ARG A 1 99 ? 4.442 -2.199 5.759 1.00 97.56 99 ARG A N 1
ATOM 749 C CA . ARG A 1 99 ? 4.254 -1.487 7.037 1.00 97.56 99 ARG A CA 1
ATOM 750 C C . ARG A 1 99 ? 2.792 -1.115 7.273 1.00 97.56 99 ARG A C 1
ATOM 752 O O . ARG A 1 99 ? 2.280 -1.378 8.356 1.00 97.56 99 ARG A O 1
ATOM 759 N N . ILE A 1 100 ? 2.129 -0.568 6.253 1.00 96.31 100 ILE A N 1
ATOM 760 C CA . ILE A 1 100 ? 0.700 -0.222 6.292 1.00 96.31 100 ILE A CA 1
ATOM 761 C C . ILE A 1 100 ? -0.134 -1.465 6.593 1.00 96.31 100 ILE A C 1
ATOM 763 O O . ILE A 1 100 ? -0.901 -1.470 7.551 1.00 96.31 100 ILE A O 1
ATOM 767 N N . LEU A 1 101 ? 0.055 -2.544 5.825 1.00 97.25 101 LEU A N 1
ATOM 768 C CA . LEU A 1 101 ? -0.708 -3.776 6.017 1.00 97.25 101 LEU A CA 1
ATOM 769 C C . LEU A 1 101 ? -0.481 -4.376 7.410 1.00 97.25 101 LEU A C 1
ATOM 771 O O . LEU A 1 101 ? -1.429 -4.853 8.025 1.00 97.25 101 LEU A O 1
ATOM 775 N N . SER A 1 102 ? 0.757 -4.341 7.913 1.00 96.88 102 SER A N 1
ATOM 776 C CA . SER A 1 102 ? 1.079 -4.817 9.261 1.00 96.88 102 SER A CA 1
ATOM 777 C C . SER A 1 102 ? 0.309 -4.042 10.333 1.00 96.88 102 SER A C 1
ATOM 779 O O . SER A 1 102 ? -0.343 -4.653 11.174 1.00 96.88 102 SER A O 1
ATOM 781 N N . LYS A 1 103 ? 0.304 -2.704 10.264 1.00 95.44 103 LYS A N 1
ATOM 782 C CA . LYS A 1 103 ? -0.442 -1.862 11.211 1.00 95.44 103 LYS A CA 1
ATOM 783 C C . LYS A 1 103 ? -1.948 -2.072 11.124 1.00 95.44 103 LYS A C 1
ATOM 785 O O . LYS A 1 103 ? -2.598 -2.207 12.151 1.00 95.44 103 LYS A O 1
ATOM 790 N N . VAL A 1 104 ? -2.497 -2.141 9.913 1.00 94.56 104 VAL A N 1
ATOM 791 C CA . VAL A 1 104 ? -3.926 -2.420 9.708 1.00 94.56 104 VAL A CA 1
ATOM 792 C C . VAL A 1 104 ? -4.307 -3.764 10.328 1.00 94.56 104 VAL A C 1
ATOM 794 O O . VAL A 1 104 ? -5.284 -3.834 11.062 1.00 94.56 104 VAL A O 1
ATOM 797 N N . ARG A 1 105 ? -3.505 -4.814 10.112 1.00 95.50 105 ARG A N 1
ATOM 798 C CA . ARG A 1 105 ? -3.737 -6.137 10.714 1.00 95.50 105 ARG A CA 1
ATOM 799 C C . ARG A 1 105 ? -3.708 -6.131 12.241 1.00 95.50 105 ARG A C 1
ATOM 801 O O . ARG A 1 105 ? -4.340 -6.983 12.835 1.00 95.50 105 ARG A O 1
ATOM 808 N N . GLN A 1 106 ? -2.995 -5.202 12.875 1.00 94.88 106 GLN A N 1
ATOM 809 C CA . GLN A 1 106 ? -2.989 -5.070 14.338 1.00 94.88 106 GLN A CA 1
ATOM 810 C C . GLN A 1 106 ? -4.253 -4.393 14.886 1.00 94.88 106 GLN A C 1
ATOM 812 O O . GLN A 1 106 ? -4.521 -4.492 16.079 1.00 94.88 106 GLN A O 1
ATOM 817 N N . LYS A 1 107 ? -5.006 -3.677 14.041 1.00 92.12 107 LYS A N 1
ATOM 818 C CA . LYS A 1 107 ? -6.261 -3.000 14.409 1.00 92.12 107 LYS A CA 1
ATOM 819 C C . LYS A 1 107 ? -7.507 -3.785 13.988 1.00 92.12 107 LYS A C 1
ATOM 821 O O . LYS A 1 107 ? -8.613 -3.408 14.353 1.00 92.12 107 LYS A O 1
ATOM 826 N N . LEU A 1 108 ? -7.337 -4.844 13.203 1.00 88.75 108 LEU A N 1
ATOM 827 C CA . LEU A 1 108 ? -8.411 -5.742 12.795 1.00 88.75 108 LEU A CA 1
ATOM 828 C C . LEU A 1 108 ? -8.338 -7.040 13.620 1.00 88.75 108 LEU A C 1
ATOM 830 O O . LEU A 1 108 ? -7.230 -7.450 13.968 1.00 88.75 108 LEU A O 1
ATOM 834 N N . PRO A 1 109 ? -9.485 -7.656 13.956 1.00 82.31 109 PRO A N 1
ATOM 835 C CA . PRO A 1 109 ? -9.538 -8.936 14.660 1.00 82.31 109 PRO A CA 1
ATOM 836 C C . PRO A 1 109 ? -9.027 -10.112 13.816 1.00 82.31 109 PRO A C 1
ATOM 838 O O . PRO A 1 109 ? -9.064 -10.027 12.564 1.00 82.31 109 PRO A O 1
#

Sequence (109 aa):
MLDVARYAVNTSKNNAAVASSVHCAINAIDALAVFYFGRRHAGGHEEALDAIRGAFDENEFRDMAKQFSGLIGLKNEAEYQPDLMKASQASDALRRASRILSKVRQKLP

Secondary structure (DSSP, 8-state):
-HHHHHHHHHTT-HHHHHHHHHHHHHHHHHHHHHHHHS----S-TTHHHHTTGGGS-HHHHHHHHHHHHHHHTTHHHHHH-SSPPPHHHHHHHHHHHHHHHHHHHHH--

pLDDT: mean 90.37, std 9.23, range [61.56, 98.62]

Mean predicted aligned error: 3.72 Å

Nearest PDB structures (foldseek):
  4okz-assembly3_C  TM=4.059E-01  e=3.756E+00  Streptomyces pristinaespiralis ATCC 25486
  2lch-assembly1_A  TM=3.185E-01  e=3.229E+00  Thermotoga maritima
  7cr9-assembly1_B  TM=2.875E-01  e=3.756E+00  Meiothermus taiwanensis
  8fih-assembly1_C  TM=2.818E-01  e=6.876E+00  synthetic construct

Foldseek 3Di:
DLVQLVVCLVVVVQLSNLQVLLVLLLVLLQVQLCVPPVDGDDDDQLCSLVSCVVLDDPVRSVLLSVLNVLSVVCNCVSPPNPDGHDSVSSVSSSVSSVSSNVVSVVSPD

Radius of gyration: 13.52 Å; Cα contacts (8 Å, |Δi|>4): 134; chains: 1; bounding box: 34×23×38 Å